Protein AF-A0A3B0LW09-F1 (afdb_monomer_lite)

Organism: NCBI:txid235567

Foldseek 3Di:
DVVVVVVVVVVVVVVVVVPDPPPDPPPPPQPFPDKDWDWDDDPPDPTDTDIWTAGPVRDIDD

Radius of gyration: 28.73 Å; chains: 1; bounding box: 28×28×84 Å

InterPro domains:
  IPR007298 NlpE-like, N-terminal domain [PF04170] (36-60)
  IPR043176 NlpE, N-terminal domain superfamily [G3DSA:2.40.128.300] (19-62)

Structure (mmCIF, N/CA/C/O backbone):
data_AF-A0A3B0LW09-F1
#
_entry.id   AF-A0A3B0LW09-F1
#
loop_
_atom_site.group_PDB
_atom_site.id
_atom_site.type_symbol
_atom_site.label_atom_id
_atom_site.label_alt_id
_atom_site.label_comp_id
_atom_site.label_asym_id
_atom_site.label_entity_id
_atom_site.label_seq_id
_atom_site.pdbx_PDB_ins_code
_atom_site.Cartn_x
_atom_site.Cartn_y
_atom_site.Cartn_z
_atom_site.occupancy
_atom_site.B_iso_or_equiv
_atom_site.auth_seq_id
_atom_site.auth_comp_id
_atom_site.auth_asym_id
_atom_site.auth_atom_id
_atom_site.pdbx_PDB_model_num
ATOM 1 N N . MET A 1 1 ? -13.055 20.953 68.877 1.00 51.06 1 MET A N 1
ATOM 2 C CA . MET A 1 1 ? -12.591 21.464 67.562 1.00 51.06 1 MET A CA 1
ATOM 3 C C . MET A 1 1 ? -11.481 20.618 66.921 1.00 51.06 1 MET A C 1
ATOM 5 O O . MET A 1 1 ? -11.560 20.387 65.726 1.00 51.06 1 MET A O 1
ATOM 9 N N . LYS A 1 2 ? -10.526 20.050 67.676 1.00 56.78 2 LYS A N 1
ATOM 10 C CA . LYS A 1 2 ? -9.381 19.267 67.145 1.00 56.78 2 LYS A CA 1
ATOM 11 C C . LYS A 1 2 ? -9.745 18.006 66.325 1.00 56.78 2 LYS A C 1
ATOM 13 O O . LYS A 1 2 ? -9.099 17.723 65.328 1.00 56.78 2 LYS A O 1
ATOM 18 N N . ARG A 1 3 ? -10.827 17.294 66.683 1.00 58.56 3 ARG A N 1
ATOM 19 C CA . ARG A 1 3 ? -11.322 16.116 65.930 1.00 58.56 3 ARG A CA 1
ATOM 20 C C . ARG A 1 3 ? -11.966 16.468 64.582 1.00 58.56 3 ARG A C 1
ATOM 22 O O . ARG A 1 3 ? -11.867 15.696 63.642 1.00 58.56 3 ARG A O 1
ATOM 29 N N . LYS A 1 4 ? -12.601 17.644 64.479 1.00 61.81 4 LYS A N 1
ATOM 30 C CA . LYS A 1 4 ? -13.199 18.110 63.215 1.00 61.81 4 LYS A CA 1
ATOM 31 C C . LYS A 1 4 ? -12.117 18.543 62.221 1.00 61.81 4 LYS A C 1
ATOM 33 O O . LYS A 1 4 ? -12.240 18.252 61.043 1.00 61.81 4 LYS A O 1
ATOM 38 N N . VAL A 1 5 ? -11.034 19.147 62.718 1.00 64.88 5 VAL A N 1
ATOM 39 C CA . VAL A 1 5 ? -9.851 19.505 61.914 1.00 64.88 5 VAL A CA 1
ATOM 40 C C . VAL A 1 5 ? -9.143 18.255 61.377 1.00 64.88 5 VAL A C 1
ATOM 42 O O . VAL A 1 5 ? -8.773 18.224 60.209 1.00 64.88 5 VAL A O 1
ATOM 45 N N . LEU A 1 6 ? -9.030 17.197 62.191 1.00 63.44 6 LEU A N 1
ATOM 46 C CA . LEU A 1 6 ? -8.427 15.927 61.772 1.00 63.44 6 LEU A CA 1
ATOM 47 C C . LEU A 1 6 ? -9.201 15.252 60.626 1.00 63.44 6 LEU A C 1
ATOM 49 O O . LEU A 1 6 ? -8.592 14.741 59.693 1.00 63.44 6 LEU A O 1
ATOM 53 N N . ASN A 1 7 ? -10.535 15.305 60.663 1.00 60.69 7 ASN A N 1
ATOM 54 C CA . ASN A 1 7 ? -11.368 14.693 59.625 1.00 60.69 7 ASN A CA 1
ATOM 55 C C . ASN A 1 7 ? -11.342 15.473 58.297 1.00 60.69 7 ASN A C 1
ATOM 57 O O . ASN A 1 7 ? -11.476 14.862 57.244 1.00 60.69 7 ASN A O 1
ATOM 61 N N . ILE A 1 8 ? -11.143 16.797 58.333 1.00 63.22 8 ILE A N 1
ATOM 62 C CA . ILE A 1 8 ? -11.066 17.647 57.129 1.00 63.22 8 ILE A CA 1
ATOM 63 C C . ILE A 1 8 ? -9.735 17.447 56.387 1.00 63.22 8 ILE A C 1
ATOM 65 O O . ILE A 1 8 ? -9.702 17.463 55.159 1.00 63.22 8 ILE A O 1
ATOM 69 N N . LEU A 1 9 ? -8.639 17.206 57.115 1.00 59.41 9 LEU A N 1
ATOM 70 C CA . LEU A 1 9 ? -7.326 16.962 56.507 1.00 59.41 9 LEU A CA 1
ATOM 71 C C . LEU A 1 9 ? -7.289 15.643 55.712 1.00 59.41 9 LEU A C 1
ATOM 73 O O . LEU A 1 9 ? -6.574 15.526 54.720 1.00 59.41 9 LEU A O 1
ATOM 77 N N . LEU A 1 10 ? -8.081 14.656 56.139 1.00 59.78 10 LEU A N 1
ATOM 78 C CA . LEU A 1 10 ? -8.061 13.300 55.593 1.00 59.78 10 LEU A CA 1
ATOM 79 C C . LEU A 1 10 ? -8.787 13.183 54.243 1.00 59.78 10 LEU A C 1
ATOM 81 O O . LEU A 1 10 ? -8.457 12.317 53.442 1.00 59.78 10 LEU A O 1
ATOM 85 N N . THR A 1 11 ? -9.739 14.073 53.952 1.00 60.88 11 THR A N 1
ATOM 86 C CA . THR A 1 11 ? -10.488 14.063 52.684 1.00 60.88 11 THR A CA 1
ATOM 87 C C . THR A 1 11 ? -9.774 14.795 51.548 1.00 60.88 11 THR A C 1
ATOM 89 O O . THR A 1 11 ? -10.113 14.595 50.386 1.00 60.88 11 THR A O 1
ATOM 92 N N . MET A 1 12 ? -8.775 15.630 51.853 1.00 58.09 12 MET A N 1
ATOM 93 C CA . MET A 1 12 ? -8.100 16.470 50.855 1.00 58.09 12 MET A CA 1
ATOM 94 C C . MET A 1 12 ? -6.985 15.734 50.089 1.00 58.09 12 MET A C 1
ATOM 96 O O . MET A 1 12 ? -6.623 16.144 48.991 1.00 58.09 12 MET A O 1
ATOM 100 N N . SER A 1 13 ? -6.481 14.609 50.611 1.00 57.91 13 SER A N 1
ATOM 101 C CA . SER A 1 13 ? -5.452 13.792 49.947 1.00 57.91 13 SER A CA 1
ATOM 102 C C . SER A 1 13 ? -6.007 12.814 48.901 1.00 57.91 13 SER A C 1
ATOM 104 O O . SER A 1 13 ? -5.260 12.355 48.040 1.00 57.91 13 SER A O 1
ATOM 106 N N . ALA A 1 14 ? -7.313 12.522 48.918 1.00 57.50 14 ALA A N 1
ATOM 107 C CA . ALA A 1 14 ? -7.933 11.564 47.998 1.00 57.50 14 ALA A CA 1
ATOM 108 C C . ALA A 1 14 ? -8.192 12.134 46.589 1.00 57.50 14 ALA A C 1
ATOM 110 O O . ALA A 1 14 ? -8.402 11.378 45.644 1.00 57.50 14 ALA A O 1
ATOM 111 N N . MET A 1 15 ? -8.152 13.461 46.424 1.00 58.62 15 MET A N 1
ATOM 112 C CA . MET A 1 15 ? -8.483 14.116 45.151 1.00 58.62 15 MET A CA 1
ATOM 113 C C . MET A 1 15 ? -7.300 14.194 44.173 1.00 58.62 15 MET A C 1
ATOM 115 O O . MET A 1 15 ? -7.496 14.460 42.992 1.00 58.62 15 MET A O 1
ATOM 119 N N . ILE A 1 16 ? -6.079 13.909 44.639 1.00 59.88 16 ILE A N 1
ATOM 120 C CA . ILE A 1 16 ? -4.858 13.984 43.821 1.00 59.88 16 ILE A CA 1
ATOM 121 C C . ILE A 1 16 ? -4.698 12.736 42.926 1.00 59.88 16 ILE A C 1
ATOM 123 O O . ILE A 1 16 ? -4.095 12.820 41.860 1.00 59.88 16 ILE A O 1
ATOM 127 N N . LEU A 1 17 ? -5.294 11.588 43.282 1.00 58.22 17 LEU A N 1
ATOM 128 C CA . LEU A 1 17 ? -5.163 10.346 42.498 1.00 58.22 17 LEU A CA 1
ATOM 129 C C . LEU A 1 17 ? -6.160 10.207 41.332 1.00 58.22 17 LEU A C 1
ATOM 131 O O . LEU A 1 17 ? -6.028 9.283 40.535 1.00 58.22 17 LEU A O 1
ATOM 135 N N . ALA A 1 18 ? -7.125 11.119 41.178 1.00 62.41 18 ALA A N 1
ATOM 136 C CA . ALA A 1 18 ? -8.084 11.082 40.064 1.00 62.41 18 ALA A CA 1
ATOM 137 C C . ALA A 1 18 ? -7.585 11.796 38.784 1.00 62.41 18 ALA A C 1
ATOM 139 O O . ALA A 1 18 ? -8.323 11.902 37.806 1.00 62.41 18 ALA A O 1
ATOM 140 N N . GLY A 1 19 ? -6.349 12.308 38.781 1.00 62.12 19 GLY A N 1
ATOM 141 C CA . GLY A 1 19 ? -5.866 1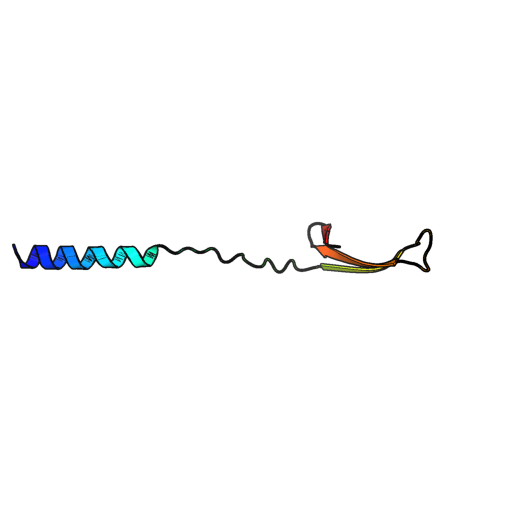3.288 37.801 1.00 62.12 19 GLY A CA 1
ATOM 142 C C . GLY A 1 19 ? -5.205 12.774 36.516 1.00 62.12 19 GLY A C 1
ATOM 143 O O . GLY A 1 19 ? -4.727 13.599 35.747 1.00 62.12 19 GLY A O 1
ATOM 144 N N . CYS A 1 20 ? -5.159 11.469 36.233 1.00 67.38 20 CYS A N 1
ATOM 145 C CA . CYS A 1 20 ? -4.496 10.962 35.020 1.00 67.38 20 CYS A CA 1
ATOM 146 C C . CYS A 1 20 ? -5.458 10.190 34.111 1.00 67.38 20 CYS A C 1
ATOM 148 O O . CYS A 1 20 ? -5.394 8.967 34.018 1.00 67.38 20 CYS A O 1
ATOM 150 N N . GLN A 1 21 ? -6.308 10.906 33.370 1.00 65.56 21 GLN A N 1
ATOM 151 C CA . GLN A 1 21 ? -6.930 10.361 32.159 1.00 65.56 21 GLN A CA 1
ATOM 152 C C . GLN A 1 21 ? -5.948 10.480 30.985 1.00 65.56 21 GLN A C 1
ATOM 154 O O . GLN A 1 21 ? -6.123 11.303 30.089 1.00 65.56 21 GLN A O 1
ATOM 159 N N . HIS A 1 22 ? -4.891 9.664 30.978 1.00 59.38 22 HIS A N 1
ATOM 160 C CA . HIS A 1 22 ? -4.153 9.448 29.736 1.00 59.38 22 HIS A CA 1
ATOM 161 C C . HIS A 1 22 ? -5.067 8.642 28.814 1.00 59.38 22 HIS A C 1
ATOM 163 O O . HIS A 1 22 ? -5.266 7.445 29.023 1.00 59.38 22 HIS A O 1
ATOM 169 N N . LYS A 1 23 ? -5.641 9.285 27.789 1.00 58.59 23 LYS A N 1
ATOM 170 C CA . LYS A 1 23 ? -6.098 8.537 26.620 1.00 58.59 23 LYS A CA 1
ATOM 171 C C . LYS A 1 23 ? -4.846 7.880 26.055 1.00 58.59 23 LYS A C 1
ATOM 173 O O . LYS A 1 23 ? -4.028 8.566 25.444 1.00 58.59 23 LYS A O 1
ATOM 178 N N . LEU A 1 24 ? -4.664 6.579 26.299 1.00 60.38 24 LEU A N 1
ATOM 179 C CA . LEU A 1 24 ? -3.746 5.813 25.470 1.00 60.38 24 LEU A CA 1
ATOM 180 C C . LEU A 1 24 ? -4.158 6.113 24.026 1.00 60.38 24 LEU A C 1
ATOM 182 O O . LEU A 1 24 ? -5.365 6.096 23.748 1.00 60.38 24 LEU A O 1
ATOM 186 N N . PRO A 1 25 ? -3.214 6.424 23.123 1.00 55.06 25 PRO A N 1
ATOM 187 C CA . PRO A 1 25 ? -3.505 6.386 21.709 1.00 55.06 25 PRO A CA 1
ATOM 188 C C . PRO A 1 25 ? -4.054 4.987 21.485 1.00 55.06 25 PRO A C 1
ATOM 190 O O . PRO A 1 25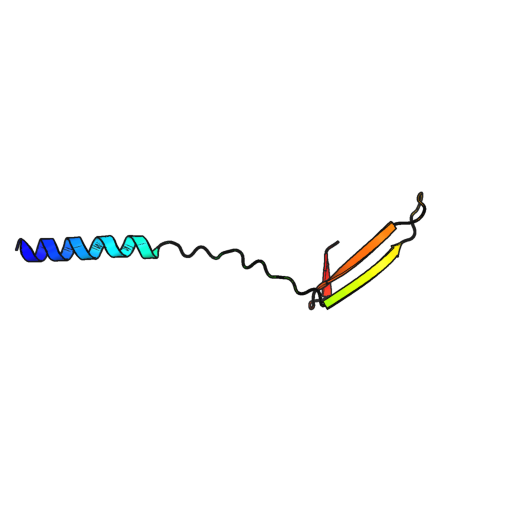 ? -3.329 3.998 21.609 1.00 55.06 25 PRO A O 1
ATOM 193 N N . GLN A 1 26 ? -5.368 4.895 21.291 1.00 49.59 26 GLN A N 1
ATOM 194 C CA . GLN A 1 26 ? -5.986 3.703 20.769 1.00 49.59 26 GLN A CA 1
ATOM 195 C C . GLN A 1 26 ? -5.251 3.537 19.456 1.00 49.59 26 GLN A C 1
ATOM 197 O O . GLN A 1 26 ? -5.452 4.327 18.534 1.00 49.59 26 GLN A O 1
ATOM 202 N N . SER A 1 27 ? -4.287 2.615 19.444 1.00 52.06 27 SER A N 1
ATOM 203 C CA . SER A 1 27 ? -3.686 2.125 18.225 1.00 52.06 27 SER A CA 1
ATOM 204 C C . SER A 1 27 ? -4.879 1.552 17.498 1.00 52.06 27 SER A C 1
ATOM 206 O O . SER A 1 27 ? -5.364 0.464 17.811 1.00 52.06 27 SER A O 1
ATOM 208 N N . GLN A 1 28 ? -5.501 2.412 16.699 1.00 55.06 28 GLN A N 1
ATOM 209 C CA . GLN A 1 28 ? -6.604 2.077 15.849 1.00 55.06 28 GLN A CA 1
ATOM 210 C C . GLN A 1 28 ? -5.932 1.087 14.926 1.00 55.06 28 GLN A C 1
ATOM 212 O O . GLN A 1 28 ? -5.185 1.481 14.037 1.00 55.06 28 GLN A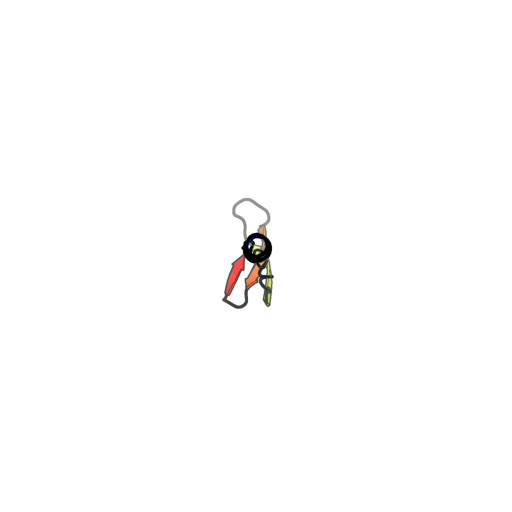 O 1
ATOM 217 N N . SER A 1 29 ? -6.063 -0.196 15.262 1.00 55.56 29 SER A N 1
ATOM 218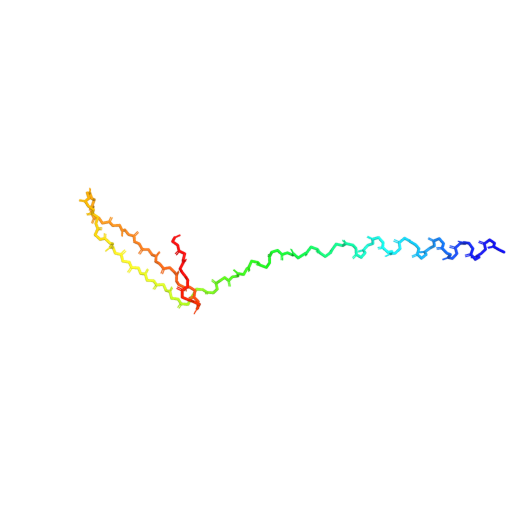 C CA . SER A 1 29 ? -5.777 -1.287 14.360 1.00 55.56 29 SER A CA 1
ATOM 219 C C . SER A 1 29 ? -6.685 -0.973 13.191 1.00 55.56 29 SER A C 1
ATOM 221 O O . SER A 1 29 ? -7.902 -1.139 13.263 1.00 55.56 29 SER A O 1
ATOM 223 N N . GLN A 1 30 ? -6.127 -0.267 12.214 1.00 61.22 30 GLN A N 1
ATOM 224 C CA . GLN A 1 30 ? -6.829 0.077 11.007 1.00 61.22 30 GLN A CA 1
ATOM 225 C C . GLN A 1 30 ? -6.965 -1.276 10.333 1.00 61.22 30 GLN A C 1
ATOM 227 O O . GLN A 1 30 ? -6.017 -1.762 9.725 1.00 61.22 30 GLN A O 1
ATOM 232 N N . THR A 1 31 ? -8.089 -1.944 10.583 1.00 65.62 31 THR A N 1
ATOM 233 C CA . THR A 1 31 ? -8.441 -3.183 9.908 1.00 65.62 31 THR A CA 1
ATOM 234 C C . THR A 1 31 ? -8.302 -2.895 8.422 1.00 65.62 31 THR A C 1
ATOM 236 O O . THR A 1 31 ? -8.952 -1.984 7.915 1.00 65.62 31 THR A O 1
ATOM 239 N N . MET A 1 32 ? -7.358 -3.560 7.764 1.00 71.62 32 MET A N 1
ATOM 240 C CA . MET A 1 32 ? -7.170 -3.445 6.324 1.00 71.62 32 MET A CA 1
ATOM 241 C C . MET A 1 32 ? -8.057 -4.501 5.689 1.00 71.62 32 MET A C 1
ATOM 243 O O . MET A 1 32 ? -7.894 -5.686 5.970 1.00 71.62 32 MET A O 1
ATOM 247 N N . ASP A 1 33 ? -9.000 -4.073 4.858 1.00 77.56 33 ASP A N 1
ATOM 248 C CA . ASP A 1 33 ? -9.992 -4.981 4.273 1.00 77.56 33 ASP A CA 1
ATOM 249 C C . ASP A 1 33 ? -9.539 -5.524 2.917 1.00 77.56 33 ASP A C 1
ATOM 251 O O . ASP A 1 33 ? -10.038 -6.554 2.463 1.00 77.56 33 ASP A O 1
ATOM 255 N N . LYS A 1 34 ? -8.616 -4.830 2.233 1.00 84.75 34 LYS A N 1
ATOM 256 C CA . LYS A 1 34 ? -8.156 -5.219 0.895 1.00 84.75 34 LYS A CA 1
ATOM 257 C C . LYS A 1 34 ? -6.662 -4.992 0.731 1.00 84.75 34 LYS A C 1
ATOM 259 O O . LYS A 1 34 ? -6.151 -3.924 1.062 1.00 84.75 34 LYS A O 1
ATOM 264 N N . ILE A 1 35 ? -5.997 -5.991 0.162 1.00 90.56 35 ILE A N 1
ATOM 265 C CA . ILE A 1 35 ? -4.570 -5.983 -0.155 1.00 90.56 35 ILE A CA 1
ATOM 266 C C . ILE A 1 35 ? -4.438 -6.278 -1.647 1.00 90.56 35 ILE A C 1
ATOM 268 O O . ILE A 1 35 ? -4.999 -7.262 -2.130 1.00 90.56 35 ILE A O 1
ATOM 272 N N . TYR A 1 36 ? -3.710 -5.428 -2.367 1.00 91.50 36 TYR A N 1
ATOM 273 C CA . TYR A 1 36 ? -3.380 -5.634 -3.775 1.00 91.50 36 TYR A CA 1
ATOM 274 C C . TYR A 1 36 ? -1.870 -5.654 -3.937 1.00 91.50 36 TYR A C 1
ATOM 276 O O . TYR A 1 36 ? -1.185 -4.771 -3.424 1.00 91.50 36 TYR A O 1
ATOM 284 N N . THR A 1 37 ? -1.366 -6.633 -4.678 1.00 95.31 37 THR A N 1
ATOM 285 C CA . THR A 1 37 ? 0.065 -6.797 -4.935 1.00 95.31 37 THR A CA 1
ATOM 286 C C . THR A 1 37 ? 0.300 -6.889 -6.432 1.00 95.31 37 THR A C 1
ATOM 288 O O . THR A 1 37 ? -0.493 -7.493 -7.156 1.00 95.31 37 THR A O 1
ATOM 291 N N . GLY A 1 38 ? 1.391 -6.293 -6.901 1.00 95.94 38 GLY A N 1
ATOM 292 C CA . GLY A 1 38 ? 1.780 -6.352 -8.300 1.00 95.94 38 GLY A CA 1
ATOM 293 C C . GLY A 1 38 ? 3.121 -5.686 -8.562 1.00 95.94 38 GLY A C 1
ATOM 294 O O . GLY A 1 38 ? 3.778 -5.192 -7.648 1.00 95.94 38 GLY A O 1
ATOM 295 N N . VAL A 1 39 ? 3.511 -5.673 -9.833 1.00 97.44 39 VAL A N 1
ATOM 296 C CA . VAL A 1 39 ? 4.716 -4.987 -10.301 1.00 97.44 39 VAL A CA 1
ATOM 297 C C . VAL A 1 39 ? 4.291 -3.839 -11.203 1.00 97.44 39 VAL A C 1
ATOM 299 O O . VAL A 1 39 ? 3.650 -4.062 -12.231 1.00 97.44 39 VAL A O 1
ATOM 302 N N . LEU A 1 40 ? 4.624 -2.612 -10.808 1.00 96.50 40 LEU A N 1
ATOM 303 C CA . LEU A 1 40 ? 4.370 -1.426 -11.619 1.00 96.50 40 LEU A CA 1
ATOM 304 C C . LEU A 1 40 ? 5.488 -1.233 -12.655 1.00 96.50 40 LEU A C 1
ATOM 306 O O . LEU A 1 40 ? 6.650 -1.540 -12.363 1.00 96.50 40 LEU A O 1
ATOM 310 N N . PRO A 1 41 ? 5.166 -0.714 -13.856 1.00 97.38 41 PRO A N 1
ATOM 311 C CA . PRO A 1 41 ? 6.180 -0.364 -14.839 1.00 97.38 41 PRO A CA 1
ATOM 312 C C . PRO A 1 41 ? 7.103 0.725 -14.284 1.00 97.38 41 PRO A C 1
ATOM 314 O O . PRO A 1 41 ? 6.649 1.698 -13.684 1.00 97.38 41 PRO A O 1
ATOM 317 N N . CYS A 1 42 ? 8.401 0.555 -14.512 1.00 96.62 42 CYS A N 1
ATOM 318 C CA . CYS A 1 42 ? 9.454 1.456 -14.061 1.00 96.62 42 CYS A CA 1
ATOM 319 C C . CYS A 1 42 ? 10.174 2.051 -15.272 1.00 96.62 42 CYS A C 1
ATOM 321 O O . CYS A 1 42 ? 10.339 1.370 -16.283 1.00 96.62 42 CYS A O 1
ATOM 323 N N . ALA A 1 43 ? 10.582 3.319 -15.188 1.00 97.50 43 ALA A N 1
ATOM 324 C CA . ALA A 1 43 ? 11.168 4.031 -16.325 1.00 97.50 43 ALA A CA 1
ATOM 325 C C . ALA A 1 43 ? 12.555 3.490 -16.713 1.00 97.50 43 ALA A C 1
ATOM 327 O O . ALA A 1 43 ? 12.888 3.418 -17.893 1.00 97.50 43 ALA A O 1
ATOM 328 N N . ASP A 1 44 ? 13.349 3.109 -15.717 1.00 96.75 44 ASP A N 1
ATOM 329 C CA . ASP A 1 44 ? 14.766 2.770 -15.836 1.00 96.75 44 ASP A CA 1
ATOM 330 C C . ASP A 1 44 ? 15.158 1.550 -14.983 1.00 96.75 44 ASP A C 1
ATOM 332 O O . ASP A 1 44 ? 16.336 1.301 -14.730 1.00 96.75 44 ASP A O 1
ATOM 336 N N . CYS A 1 45 ? 14.174 0.749 -14.565 1.00 95.31 45 CYS A N 1
ATOM 337 C CA . CYS A 1 45 ? 14.388 -0.469 -13.793 1.00 95.31 45 CYS A CA 1
ATOM 338 C C . CYS A 1 45 ? 13.452 -1.606 -14.228 1.00 95.31 45 CYS A C 1
ATOM 340 O O . CYS A 1 45 ? 12.509 -1.401 -14.990 1.00 95.31 45 CYS A O 1
ATOM 342 N N . SER A 1 46 ? 13.706 -2.826 -13.746 1.00 96.44 46 SER A N 1
ATOM 343 C CA . SER 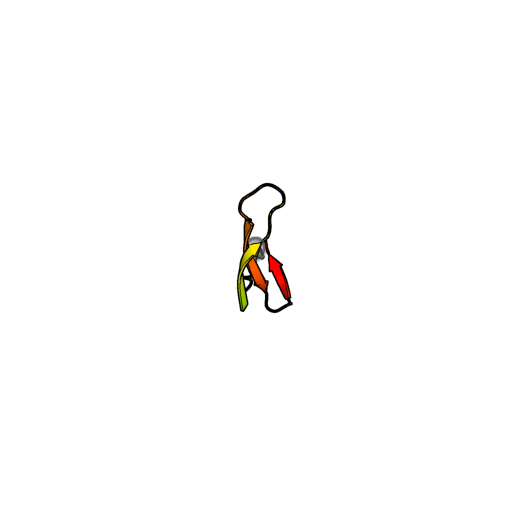A 1 46 ? 12.939 -4.027 -14.125 1.00 96.44 46 SER A CA 1
ATOM 344 C C . SER A 1 46 ? 11.471 -4.016 -13.666 1.00 96.44 46 SER A C 1
ATOM 346 O O . SER A 1 46 ? 10.704 -4.886 -14.070 1.00 96.44 46 SER A O 1
ATOM 348 N N . GLY A 1 47 ? 11.082 -3.054 -12.825 1.00 97.06 47 GLY A N 1
ATOM 349 C CA . GLY A 1 47 ? 9.741 -2.911 -12.260 1.00 97.06 47 GLY A CA 1
ATOM 350 C C . GLY A 1 47 ? 9.781 -2.544 -10.776 1.00 97.06 47 GLY A C 1
ATOM 351 O O . GLY A 1 47 ? 10.817 -2.683 -10.128 1.00 97.06 47 GLY A O 1
ATOM 352 N N . ILE A 1 48 ? 8.650 -2.075 -10.242 1.00 96.56 48 ILE A N 1
ATOM 353 C CA . ILE A 1 48 ? 8.491 -1.748 -8.816 1.00 96.56 48 ILE A CA 1
ATOM 354 C C . ILE A 1 48 ? 7.533 -2.754 -8.183 1.00 96.56 48 ILE A C 1
ATOM 356 O O . ILE A 1 48 ? 6.326 -2.712 -8.441 1.00 96.56 48 ILE A O 1
ATOM 360 N N . GLU A 1 49 ? 8.052 -3.646 -7.341 1.00 97.12 49 GLU A N 1
ATOM 361 C CA . GLU A 1 49 ? 7.211 -4.504 -6.504 1.00 97.12 49 GLU A CA 1
ATOM 362 C C . GLU A 1 49 ? 6.426 -3.636 -5.521 1.00 97.12 49 GLU A C 1
ATOM 364 O O . GLU A 1 49 ? 6.999 -2.935 -4.692 1.00 97.12 49 GLU A O 1
ATOM 369 N N . THR A 1 50 ? 5.102 -3.650 -5.646 1.00 94.75 50 THR A N 1
ATOM 370 C CA . THR A 1 50 ? 4.214 -2.758 -4.902 1.00 94.75 50 THR A CA 1
ATOM 371 C C . THR A 1 50 ? 3.136 -3.567 -4.201 1.00 94.75 50 THR A C 1
ATOM 373 O O . THR A 1 50 ? 2.516 -4.453 -4.795 1.00 94.75 50 THR A O 1
ATOM 376 N N . THR A 1 51 ? 2.881 -3.231 -2.938 1.00 93.69 51 THR A N 1
ATOM 377 C CA . THR A 1 51 ? 1.739 -3.733 -2.172 1.00 93.69 51 THR A CA 1
ATOM 378 C C . THR A 1 51 ? 0.948 -2.546 -1.653 1.00 93.69 51 THR A C 1
ATOM 380 O O . THR A 1 51 ? 1.502 -1.696 -0.973 1.00 93.69 51 THR A O 1
ATOM 383 N N . VAL A 1 52 ? -0.346 -2.489 -1.962 1.00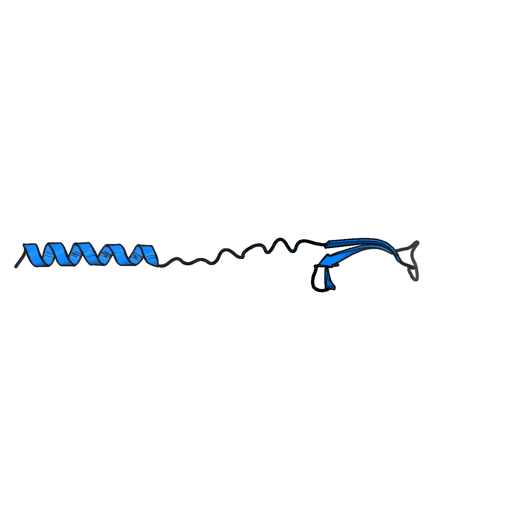 91.62 52 VAL A N 1
ATOM 384 C CA . VAL A 1 52 ? -1.236 -1.414 -1.512 1.00 91.62 52 VAL A CA 1
ATOM 385 C C . VAL A 1 52 ? -2.285 -1.992 -0.578 1.00 91.62 52 VAL A C 1
ATOM 387 O O . VAL A 1 52 ? -3.022 -2.914 -0.946 1.00 91.62 52 VAL A O 1
ATOM 390 N N . LEU A 1 53 ? -2.367 -1.430 0.627 1.00 90.69 53 LEU A N 1
ATOM 391 C CA . LEU A 1 53 ? -3.362 -1.797 1.627 1.00 90.69 53 LEU A CA 1
ATOM 392 C C . LEU A 1 53 ? -4.437 -0.718 1.692 1.00 90.69 53 LEU A C 1
ATOM 394 O O . LEU A 1 53 ? -4.134 0.452 1.920 1.00 90.69 53 LEU A O 1
ATOM 398 N N . PHE A 1 54 ? -5.695 -1.113 1.521 1.00 87.44 54 PHE A N 1
ATOM 399 C CA . PHE A 1 54 ? -6.839 -0.217 1.639 1.00 87.44 54 PHE A CA 1
ATOM 400 C C . PHE A 1 54 ? -7.581 -0.463 2.945 1.00 87.44 54 PHE A C 1
ATOM 402 O O . PHE A 1 54 ? -7.952 -1.593 3.280 1.00 87.44 54 PHE A O 1
ATOM 409 N N . ASN A 1 55 ? -7.870 0.629 3.645 1.00 85.38 55 ASN A N 1
ATOM 410 C CA . ASN A 1 55 ? -8.786 0.605 4.768 1.00 85.38 55 ASN A CA 1
ATOM 411 C C . ASN A 1 55 ? -10.257 0.563 4.280 1.00 85.38 55 ASN A C 1
ATOM 413 O O . ASN A 1 55 ? -10.536 0.893 3.122 1.00 85.38 55 ASN A O 1
ATOM 417 N N . PRO A 1 56 ? -11.216 0.204 5.153 1.00 82.62 56 PRO A N 1
ATOM 418 C CA . PRO A 1 56 ? -12.640 0.134 4.818 1.00 82.62 56 PRO A CA 1
ATOM 419 C C . PRO A 1 56 ? -13.218 1.441 4.253 1.00 82.62 56 PRO A C 1
ATOM 421 O O . PRO A 1 56 ? -14.176 1.425 3.487 1.00 82.62 56 PRO A O 1
ATOM 424 N N . ASN A 1 57 ? -12.616 2.583 4.599 1.00 81.12 57 ASN A N 1
ATOM 425 C CA . ASN A 1 57 ? -13.026 3.910 4.136 1.00 81.12 57 ASN A CA 1
ATOM 426 C C . ASN A 1 57 ? -12.387 4.301 2.786 1.00 81.12 57 ASN A C 1
ATOM 428 O O . ASN A 1 57 ? -12.536 5.440 2.349 1.00 81.12 57 ASN A O 1
ATOM 432 N N . GLY A 1 58 ? -11.651 3.390 2.138 1.00 76.12 58 GLY A N 1
ATOM 433 C CA . GLY A 1 58 ? -11.015 3.595 0.835 1.00 76.12 58 GLY A CA 1
ATOM 434 C C . GLY A 1 58 ? -9.709 4.396 0.858 1.00 76.12 58 GLY A C 1
ATOM 435 O O . GLY A 1 58 ? -9.149 4.665 -0.201 1.00 76.12 58 GLY A O 1
ATOM 436 N N . LYS A 1 59 ? -9.191 4.767 2.034 1.00 83.00 59 LYS A N 1
ATOM 437 C CA . LYS A 1 59 ? -7.865 5.384 2.171 1.00 83.00 59 LYS A CA 1
ATOM 438 C C . LYS A 1 59 ? -6.801 4.286 2.207 1.00 83.00 59 LYS A C 1
ATOM 440 O O . LYS A 1 59 ? -6.981 3.278 2.890 1.00 83.00 59 LYS A O 1
ATOM 445 N N . PHE A 1 60 ? -5.699 4.500 1.497 1.00 80.56 60 PHE A N 1
ATOM 446 C CA . PHE A 1 60 ? -4.583 3.562 1.457 1.00 80.56 60 PHE A CA 1
ATOM 447 C C . PHE A 1 60 ? -3.383 4.049 2.273 1.00 80.56 60 PHE A C 1
ATOM 449 O O . PHE A 1 60 ? -3.286 5.232 2.618 1.00 80.56 60 PHE A O 1
ATOM 456 N N . ILE A 1 61 ? -2.504 3.106 2.599 1.00 69.50 61 ILE A N 1
ATOM 457 C CA . ILE A 1 61 ? -1.167 3.345 3.148 1.00 69.50 61 ILE A CA 1
ATOM 458 C C . ILE A 1 61 ? -0.178 2.692 2.183 1.00 69.50 61 ILE A C 1
ATOM 460 O O . ILE A 1 61 ? -0.459 1.603 1.675 1.00 69.50 61 ILE A O 1
ATOM 464 N N . GLU A 1 62 ? 0.904 3.410 1.899 1.00 56.66 62 GLU A N 1
ATOM 465 C CA . GLU A 1 62 ? 2.010 3.001 1.026 1.00 56.66 62 GLU A CA 1
ATOM 466 C C . GLU A 1 62 ? 3.116 2.324 1.844 1.00 56.66 62 GLU A C 1
ATOM 468 O O . GLU A 1 62 ? 3.391 2.815 2.968 1.00 56.66 62 GLU A O 1
#

pLDDT: mean 73.96, std 16.47, range [49.59, 97.5]

Secondary structure (DSSP, 8-state):
-HHHHHHHHHHSSTTGGG---------------EEEEEEE--SSSS-EEEEEEE-TTS-EE-

Sequence (62 aa):
MKRKVLNILLTMSAMILAGCQHKLPQSQSQTMDKIYTGVLPCADCSGIETTVLFNPNGKFIE